Protein AF-A0A5P0ZZ51-F1 (afdb_monomer)

InterPro domains:
  IPR002656 Acyltransferase 3 domain [PF01757] (5-91)
  IPR052734 Nodulation factor acetyltransferase [PTHR37312] (2-91)

Foldseek 3Di:
DDDDVVLVVLLVVLVVLVVVLVVVVVVCPDPPNPDDDPVVVVVSVVSVVVSVVSNVVSVVVPDDPPDPPVCPVVVVVVVVCVVVVVVVVVVVVVVVVVVPDDPPPPVVVVVPPDDD

Solvent-accessible surface area (backbone atoms only — not comparable to full-atom values): 7156 Å² total; per-residue (Å²): 134,86,82,60,64,70,58,58,51,53,50,52,54,51,53,53,53,52,51,52,52,48,51,50,53,52,64,61,68,43,94,84,62,85,86,72,60,70,65,61,58,50,54,52,50,56,53,50,66,52,50,55,57,51,52,50,51,54,57,54,69,71,57,72,77,90,48,62,81,91,44,44,66,61,53,51,50,53,53,50,50,67,57,47,52,60,53,55,56,50,53,56,53,52,51,56,53,57,74,70,46,78,81,75,68,70,77,69,62,70,77,68,68,73,94,124

Structure (mmCIF, N/CA/C/O backbone):
data_AF-A0A5P0ZZ51-F1
#
_entry.id   AF-A0A5P0ZZ51-F1
#
loop_
_atom_site.group_PDB
_atom_site.id
_atom_site.type_symbol
_atom_site.label_atom_id
_atom_site.label_alt_id
_atom_site.label_comp_id
_atom_site.label_asym_id
_atom_site.label_entity_id
_atom_site.label_seq_id
_atom_site.pdbx_PDB_ins_code
_atom_site.Cartn_x
_atom_site.Cartn_y
_atom_site.Cartn_z
_atom_site.occupancy
_atom_site.B_iso_or_equiv
_atom_site.auth_seq_id
_atom_site.auth_comp_id
_atom_site.auth_asym_id
_atom_site.auth_atom_id
_atom_site.pdbx_PDB_model_num
ATOM 1 N N . MET A 1 1 ? -2.564 -5.894 25.890 1.00 51.03 1 MET A N 1
ATOM 2 C CA . MET A 1 1 ? -2.832 -6.211 24.467 1.00 51.03 1 MET A CA 1
ATOM 3 C C . MET A 1 1 ? -1.858 -7.292 24.023 1.00 51.03 1 MET A C 1
ATOM 5 O O . MET A 1 1 ? -0.659 -7.049 24.065 1.00 51.03 1 MET A O 1
ATOM 9 N N . LYS A 1 2 ? -2.338 -8.495 23.685 1.00 60.00 2 LYS A N 1
ATOM 10 C CA . LYS A 1 2 ? -1.480 -9.617 23.269 1.00 60.00 2 LYS A CA 1
ATOM 11 C C . LYS A 1 2 ? -1.210 -9.483 21.767 1.00 60.00 2 LYS A C 1
ATOM 13 O O . LYS A 1 2 ? -2.150 -9.532 20.980 1.00 60.00 2 LYS A O 1
ATOM 18 N N . ARG A 1 3 ? 0.046 -9.238 21.374 1.00 63.09 3 ARG A N 1
ATOM 19 C CA . ARG A 1 3 ? 0.431 -9.207 19.954 1.00 63.09 3 ARG A CA 1
ATOM 20 C C . ARG A 1 3 ? 0.241 -10.592 19.344 1.00 63.09 3 ARG A C 1
ATOM 22 O O . ARG A 1 3 ? 0.614 -11.593 19.949 1.00 63.09 3 ARG A O 1
ATOM 29 N N . ILE A 1 4 ? -0.323 -10.628 18.144 1.00 76.94 4 ILE A N 1
ATOM 30 C CA . ILE A 1 4 ? -0.546 -11.859 17.390 1.00 76.94 4 ILE A CA 1
ATOM 31 C C . ILE A 1 4 ? 0.651 -12.015 16.449 1.00 76.94 4 ILE A C 1
ATOM 33 O O . ILE A 1 4 ? 0.683 -11.435 15.367 1.00 76.94 4 ILE A O 1
ATOM 37 N N . THR A 1 5 ? 1.670 -12.752 16.884 1.00 78.25 5 THR A N 1
ATOM 38 C CA . THR A 1 5 ? 2.958 -12.887 16.176 1.00 78.25 5 THR A CA 1
ATOM 39 C C . THR A 1 5 ? 2.816 -13.432 14.755 1.00 78.25 5 THR A C 1
ATOM 41 O O . THR A 1 5 ? 3.508 -12.975 13.851 1.00 78.25 5 THR A O 1
ATOM 44 N N . TRP A 1 6 ? 1.871 -14.347 14.527 1.00 81.81 6 TRP A N 1
ATOM 45 C CA . TRP A 1 6 ? 1.604 -14.905 13.197 1.00 81.81 6 TRP A CA 1
ATOM 46 C C . TRP A 1 6 ? 1.100 -13.855 12.194 1.00 81.81 6 TRP A C 1
ATOM 48 O O . TRP A 1 6 ? 1.424 -13.894 11.010 1.00 81.81 6 TRP A O 1
ATOM 58 N N . VAL A 1 7 ? 0.356 -12.861 12.681 1.00 81.19 7 VAL A N 1
ATOM 59 C CA . VAL A 1 7 ? -0.209 -11.786 11.857 1.00 81.19 7 VAL A CA 1
ATOM 60 C C . VAL A 1 7 ? 0.871 -10.774 11.476 1.00 81.19 7 VAL A C 1
ATOM 62 O O . VAL A 1 7 ? 0.928 -10.343 10.325 1.00 81.19 7 VAL A O 1
ATOM 65 N N . ASP A 1 8 ? 1.762 -10.434 12.412 1.00 81.62 8 ASP A N 1
ATOM 66 C CA . ASP A 1 8 ? 2.933 -9.592 12.126 1.00 81.62 8 ASP A CA 1
ATOM 67 C C . ASP A 1 8 ? 3.871 -10.274 11.107 1.00 81.62 8 ASP A C 1
ATOM 69 O O . ASP A 1 8 ? 4.381 -9.616 10.198 1.00 81.62 8 ASP A O 1
ATOM 73 N N . PHE A 1 9 ? 4.026 -11.600 11.183 1.00 85.19 9 PHE A N 1
ATOM 74 C CA . PHE A 1 9 ? 4.799 -12.379 10.211 1.00 85.19 9 PHE A CA 1
ATOM 75 C C . PHE A 1 9 ? 4.154 -12.392 8.812 1.00 85.19 9 PHE A C 1
ATOM 77 O O . PHE A 1 9 ? 4.825 -12.104 7.817 1.00 85.19 9 PHE A O 1
ATOM 84 N N . GLY A 1 10 ? 2.839 -12.629 8.725 1.00 85.00 10 GLY A N 1
ATOM 85 C CA . GLY A 1 10 ? 2.095 -12.589 7.458 1.00 85.00 10 GLY A CA 1
ATOM 86 C C . GLY A 1 10 ? 2.144 -11.216 6.774 1.00 85.00 10 GLY A C 1
ATOM 87 O O . GLY A 1 10 ? 2.284 -11.123 5.551 1.00 85.00 10 GLY A O 1
ATOM 88 N N . LYS A 1 11 ? 2.122 -10.132 7.560 1.00 80.56 11 LYS A N 1
ATOM 89 C CA . LYS A 1 11 ? 2.338 -8.770 7.049 1.00 80.56 11 LYS A CA 1
ATOM 90 C C . LYS A 1 11 ? 3.721 -8.588 6.437 1.00 80.56 11 LYS A C 1
ATOM 92 O O . LYS A 1 11 ? 3.819 -8.029 5.346 1.00 80.56 11 LYS A O 1
ATOM 97 N N . GLY A 1 12 ? 4.767 -9.048 7.124 1.00 84.62 12 GLY A N 1
ATOM 98 C CA . GLY A 1 12 ? 6.147 -8.944 6.645 1.00 84.62 12 GLY A CA 1
ATOM 99 C C . GLY A 1 12 ? 6.340 -9.638 5.296 1.00 84.62 12 GLY A C 1
ATOM 100 O O . GLY A 1 12 ? 6.861 -9.029 4.362 1.00 84.62 12 GLY A O 1
ATOM 101 N N . ILE A 1 13 ? 5.826 -10.865 5.163 1.00 87.00 13 ILE A N 1
ATOM 102 C CA . ILE A 1 13 ? 5.871 -11.624 3.903 1.00 87.00 13 ILE A CA 1
ATOM 103 C C . ILE A 1 13 ? 5.128 -10.884 2.789 1.00 87.00 13 ILE A C 1
ATOM 105 O O . ILE A 1 13 ? 5.657 -10.739 1.689 1.00 87.00 13 ILE A O 1
ATOM 109 N N . THR A 1 14 ? 3.931 -10.366 3.078 1.00 86.12 14 THR A N 1
ATOM 110 C CA . THR A 1 14 ? 3.119 -9.648 2.085 1.00 86.12 14 THR A CA 1
ATOM 111 C C . THR A 1 14 ? 3.845 -8.406 1.557 1.00 86.12 14 THR A C 1
ATOM 113 O O . THR A 1 14 ? 3.874 -8.180 0.349 1.00 86.12 14 THR A O 1
ATOM 116 N N . ILE A 1 15 ? 4.478 -7.621 2.436 1.00 85.94 15 ILE A N 1
ATOM 117 C CA . ILE A 1 15 ? 5.227 -6.415 2.045 1.00 85.94 15 ILE A CA 1
ATOM 118 C C . ILE A 1 15 ? 6.441 -6.775 1.180 1.00 85.94 15 ILE A C 1
ATOM 120 O O . ILE A 1 15 ? 6.666 -6.130 0.156 1.00 85.94 15 ILE A O 1
ATOM 124 N N . LEU A 1 16 ? 7.197 -7.818 1.542 1.00 88.19 16 LEU A N 1
ATOM 125 C CA . LEU A 1 16 ? 8.328 -8.284 0.732 1.00 88.19 16 LEU A CA 1
ATOM 126 C C . LEU A 1 16 ? 7.884 -8.702 -0.675 1.00 88.19 16 LEU A C 1
ATOM 128 O O . LEU A 1 16 ? 8.520 -8.326 -1.658 1.00 88.19 16 LEU A O 1
ATOM 132 N N . PHE A 1 17 ? 6.762 -9.417 -0.780 1.00 85.19 17 PHE A N 1
ATOM 133 C CA . PHE A 1 17 ? 6.205 -9.847 -2.063 1.00 85.19 17 PHE A CA 1
ATOM 134 C C . PHE A 1 17 ? 5.782 -8.661 -2.948 1.00 85.19 17 PHE A C 1
ATOM 136 O O . PHE A 1 17 ? 6.061 -8.661 -4.148 1.00 85.19 17 PHE A O 1
ATOM 143 N N . VAL A 1 18 ? 5.184 -7.615 -2.362 1.00 84.50 18 VAL A N 1
ATOM 144 C CA . VAL A 1 18 ? 4.839 -6.368 -3.077 1.00 84.50 18 VAL A CA 1
ATOM 145 C C . VAL A 1 18 ? 6.085 -5.694 -3.646 1.00 84.50 18 VAL A C 1
ATOM 147 O O . VAL A 1 18 ? 6.107 -5.329 -4.824 1.00 84.50 18 VAL A O 1
ATOM 150 N N . VAL A 1 19 ? 7.123 -5.526 -2.822 1.00 86.19 19 VAL A N 1
ATOM 151 C CA . VAL A 1 19 ? 8.357 -4.844 -3.237 1.00 86.19 19 VAL A CA 1
ATOM 152 C C . VAL A 1 19 ? 9.038 -5.622 -4.358 1.00 86.19 19 VAL A C 1
ATOM 154 O O . VAL A 1 19 ? 9.387 -5.025 -5.374 1.00 86.19 19 VAL A O 1
ATOM 157 N N . LEU A 1 20 ? 9.152 -6.947 -4.235 1.00 84.94 20 LEU A N 1
ATOM 158 C CA . LEU A 1 20 ? 9.704 -7.796 -5.293 1.00 84.94 20 LEU A CA 1
ATOM 159 C C . LEU A 1 20 ? 8.903 -7.683 -6.596 1.00 84.94 20 LEU A C 1
ATOM 161 O O . LEU A 1 20 ? 9.494 -7.524 -7.663 1.00 84.94 20 LEU A O 1
ATOM 165 N N . GLY A 1 21 ? 7.569 -7.685 -6.521 1.00 82.25 21 GLY A N 1
ATOM 166 C CA . GLY A 1 21 ? 6.710 -7.493 -7.689 1.00 82.25 21 GLY A CA 1
ATOM 167 C C . GLY A 1 21 ? 6.933 -6.144 -8.385 1.00 82.25 21 GLY A C 1
ATOM 168 O O . GLY A 1 21 ? 6.965 -6.081 -9.617 1.00 82.25 21 GLY A O 1
ATOM 169 N N . HIS A 1 22 ? 7.121 -5.065 -7.620 1.00 83.25 22 HIS A N 1
ATOM 170 C CA . HIS A 1 22 ? 7.414 -3.737 -8.168 1.00 83.25 22 HIS A CA 1
ATOM 171 C C . HIS A 1 22 ? 8.830 -3.612 -8.726 1.00 83.25 22 HIS A C 1
ATOM 173 O O . HIS A 1 22 ? 8.990 -3.001 -9.780 1.00 83.25 22 HIS A O 1
ATOM 179 N N . VAL A 1 23 ? 9.834 -4.209 -8.082 1.00 82.69 23 VAL A N 1
ATOM 180 C CA . VAL A 1 23 ? 11.212 -4.233 -8.594 1.00 82.69 23 VAL A CA 1
ATOM 181 C C . VAL A 1 23 ? 11.259 -4.966 -9.931 1.00 82.69 23 VAL A C 1
ATOM 183 O O . VAL A 1 23 ? 11.782 -4.426 -10.902 1.00 82.69 23 VAL A O 1
ATOM 186 N N . LEU A 1 24 ? 10.627 -6.138 -10.016 1.00 77.31 24 LEU A N 1
ATOM 187 C CA . LEU A 1 24 ? 10.525 -6.903 -11.257 1.00 77.31 24 LEU A CA 1
ATOM 188 C C . LEU A 1 24 ? 9.794 -6.102 -12.339 1.00 77.31 24 LEU A C 1
ATOM 190 O O . LEU A 1 24 ? 10.337 -5.880 -13.416 1.00 77.31 24 LEU A O 1
ATOM 194 N N . THR A 1 25 ? 8.601 -5.581 -12.043 1.00 75.19 25 THR A N 1
ATOM 195 C CA . THR A 1 25 ? 7.834 -4.763 -13.001 1.00 75.19 25 THR A CA 1
ATOM 196 C C . THR A 1 25 ? 8.606 -3.516 -13.451 1.00 75.19 25 THR A C 1
ATOM 198 O O . THR A 1 25 ? 8.553 -3.150 -14.623 1.00 75.19 25 THR A O 1
ATOM 201 N N . GLY A 1 26 ? 9.345 -2.872 -12.544 1.00 74.25 26 GLY A N 1
ATOM 202 C CA . GLY A 1 26 ? 10.177 -1.705 -12.833 1.00 74.25 26 GLY A CA 1
ATOM 203 C C . GLY A 1 26 ? 11.355 -2.034 -13.747 1.00 74.25 26 GLY A C 1
ATOM 204 O O . GLY A 1 26 ? 11.565 -1.329 -14.731 1.00 74.25 26 GLY A O 1
ATOM 205 N N . MET A 1 27 ? 12.060 -3.137 -13.479 1.00 72.69 27 MET A N 1
ATOM 206 C CA . MET A 1 27 ? 13.140 -3.637 -14.337 1.00 72.69 27 MET A CA 1
ATOM 207 C C . MET A 1 27 ? 12.632 -4.014 -15.735 1.00 72.69 27 MET A C 1
ATOM 209 O O . MET A 1 27 ? 13.287 -3.719 -16.730 1.00 72.69 27 MET A O 1
ATOM 213 N N . PHE A 1 28 ? 11.448 -4.625 -15.829 1.00 67.62 28 PHE A N 1
ATOM 214 C CA . PHE A 1 28 ? 10.866 -5.043 -17.110 1.00 67.62 28 PHE A CA 1
ATOM 215 C C . PHE A 1 28 ? 10.230 -3.901 -17.915 1.00 67.62 28 PHE A C 1
ATOM 217 O O . PHE A 1 28 ? 10.047 -4.039 -19.123 1.00 67.62 28 PHE A O 1
ATOM 224 N N . ASN A 1 29 ? 9.898 -2.772 -17.284 1.00 67.44 29 ASN A N 1
ATOM 225 C CA . ASN A 1 29 ? 9.386 -1.585 -17.975 1.00 67.44 29 ASN A CA 1
ATOM 226 C C . ASN A 1 29 ? 10.501 -0.683 -18.541 1.00 67.44 29 ASN A C 1
ATOM 228 O O . ASN A 1 29 ? 10.196 0.316 -19.194 1.00 67.44 29 ASN A O 1
ATOM 232 N N . THR A 1 30 ? 11.782 -1.004 -18.319 1.00 71.69 30 THR A N 1
ATOM 233 C CA . THR A 1 30 ? 12.906 -0.257 -18.898 1.00 71.69 30 THR A CA 1
ATOM 234 C C . THR A 1 30 ? 13.081 -0.590 -20.392 1.00 71.69 30 THR A C 1
ATOM 236 O O . THR A 1 30 ? 13.218 -1.764 -20.749 1.00 71.69 30 THR A O 1
ATOM 239 N N . PRO A 1 31 ? 13.115 0.416 -21.290 1.00 52.94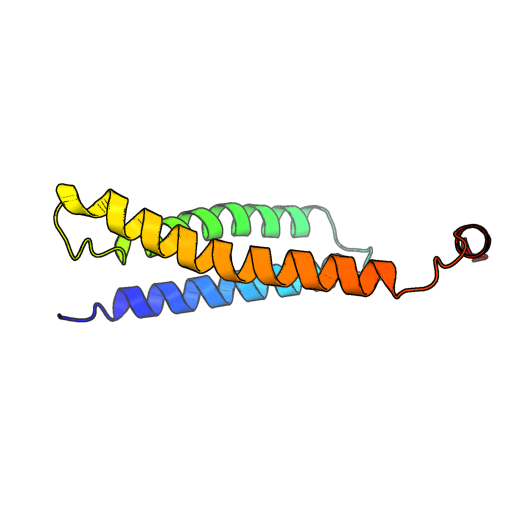 31 PRO A N 1
ATOM 240 C CA . PRO A 1 31 ? 13.359 0.195 -22.714 1.00 52.94 31 PRO A CA 1
ATOM 241 C C . PRO A 1 31 ? 14.782 -0.350 -22.922 1.00 52.94 31 PRO A C 1
ATOM 243 O O . PRO A 1 31 ? 15.760 0.333 -22.636 1.00 52.94 31 PRO A O 1
ATOM 246 N N . GLY A 1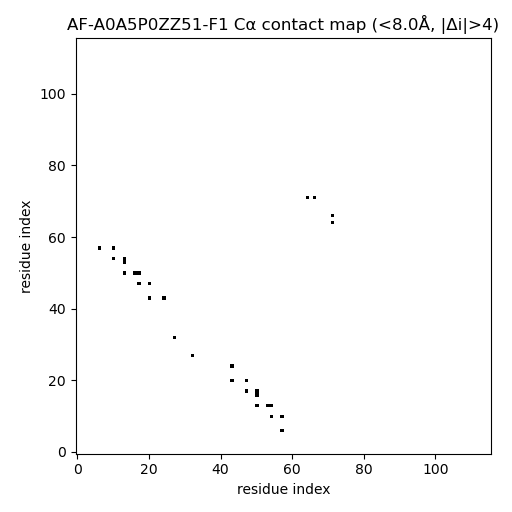 32 ? 14.892 -1.602 -23.374 1.00 58.34 32 GLY A N 1
ATOM 247 C CA . GLY A 1 32 ? 16.169 -2.305 -23.580 1.00 58.34 32 GLY A CA 1
ATOM 248 C C . GLY A 1 32 ? 16.094 -3.817 -23.332 1.00 58.34 32 GLY A C 1
ATOM 249 O O . GLY A 1 32 ? 16.832 -4.577 -23.948 1.00 58.34 32 GLY A O 1
ATOM 250 N N . TYR A 1 33 ? 15.140 -4.272 -22.513 1.00 55.94 33 TYR A N 1
ATOM 251 C CA . TYR A 1 33 ? 14.847 -5.691 -22.254 1.00 55.94 33 TYR A CA 1
ATOM 252 C C . TYR A 1 33 ? 13.531 -6.112 -22.942 1.00 55.94 33 TYR A C 1
ATOM 254 O O . TYR A 1 33 ? 12.568 -6.532 -22.312 1.00 55.94 33 TYR A O 1
ATOM 262 N N . SER A 1 34 ? 13.458 -5.963 -24.269 1.00 53.12 34 SER A N 1
ATOM 263 C CA . SER A 1 34 ? 12.223 -6.178 -25.053 1.00 53.12 34 SER A CA 1
ATOM 264 C C . SER A 1 34 ? 11.873 -7.655 -25.334 1.00 53.12 34 SER A C 1
ATOM 266 O O . SER A 1 34 ? 10.902 -7.920 -26.039 1.00 53.12 34 SER A O 1
ATOM 268 N N . ASN A 1 35 ? 12.641 -8.624 -24.829 1.00 57.44 35 ASN A N 1
ATOM 269 C CA . ASN A 1 35 ? 12.591 -10.016 -25.301 1.00 57.44 35 ASN A CA 1
ATOM 270 C C . ASN A 1 35 ? 12.073 -11.037 -24.276 1.00 57.44 35 ASN A C 1
ATOM 272 O O . ASN A 1 35 ? 12.587 -12.148 -24.215 1.00 57.44 35 ASN A O 1
ATOM 276 N N . TYR A 1 36 ? 11.033 -10.712 -23.496 1.00 56.25 36 TYR A N 1
ATOM 277 C CA . TYR A 1 36 ? 10.309 -11.745 -22.741 1.00 56.25 36 TYR A CA 1
ATOM 278 C C . TYR A 1 36 ? 8.782 -11.646 -22.876 1.00 56.25 36 TYR A C 1
ATOM 280 O O . TYR A 1 36 ? 8.169 -10.599 -22.674 1.00 56.25 36 TYR A O 1
ATOM 288 N N . ASN A 1 37 ? 8.216 -12.797 -23.256 1.00 65.38 37 ASN A N 1
ATOM 289 C CA . ASN A 1 37 ? 6.842 -13.085 -23.665 1.00 65.38 37 ASN A CA 1
ATOM 290 C C . ASN A 1 37 ? 5.751 -12.601 -22.703 1.00 65.38 37 ASN A C 1
ATOM 292 O O . ASN A 1 37 ? 5.923 -12.593 -21.488 1.00 65.38 37 ASN A O 1
ATOM 296 N N . GLY A 1 38 ? 4.551 -12.373 -23.253 1.00 63.25 38 GLY A N 1
ATOM 297 C CA . GLY A 1 38 ? 3.331 -12.033 -22.504 1.00 63.25 38 GLY A CA 1
ATOM 298 C C . GLY A 1 38 ? 3.010 -12.957 -21.317 1.00 63.25 38 GLY A C 1
ATOM 299 O O . GLY A 1 38 ? 2.353 -12.524 -20.380 1.00 63.25 38 GLY A O 1
ATOM 300 N N . ILE A 1 39 ? 3.547 -14.180 -21.295 1.00 64.25 39 ILE A 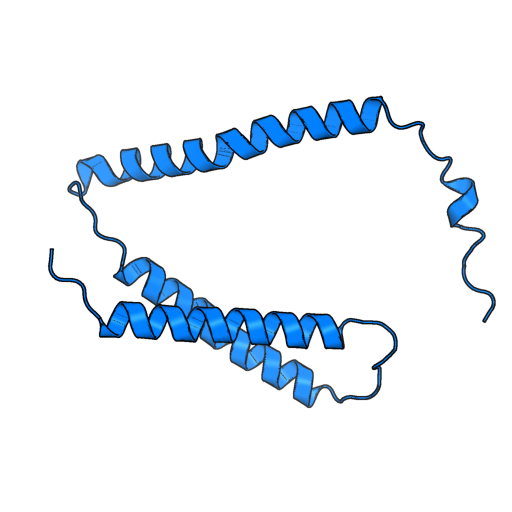N 1
ATOM 301 C CA . ILE A 1 39 ? 3.443 -15.131 -20.180 1.00 64.25 39 ILE A CA 1
ATOM 302 C C . ILE A 1 39 ? 4.027 -14.550 -18.881 1.00 64.25 39 ILE A C 1
ATOM 304 O O . ILE A 1 39 ? 3.395 -14.663 -17.836 1.00 64.25 39 ILE A O 1
ATOM 308 N N . THR A 1 40 ? 5.185 -13.881 -18.912 1.00 67.62 40 THR A N 1
ATOM 309 C CA . THR A 1 40 ? 5.802 -13.325 -17.690 1.00 67.62 40 THR A CA 1
ATOM 310 C C . THR A 1 40 ? 5.013 -12.132 -17.150 1.00 67.62 40 THR A C 1
ATOM 312 O O . THR A 1 40 ? 4.815 -12.021 -15.939 1.00 67.62 40 THR A O 1
ATOM 315 N N . LYS A 1 41 ? 4.481 -11.287 -18.043 1.00 72.12 41 LYS A N 1
ATOM 316 C CA . LYS A 1 41 ? 3.561 -10.194 -17.690 1.00 72.12 41 LYS A CA 1
ATOM 317 C C . LYS A 1 41 ? 2.262 -10.714 -17.079 1.00 72.12 41 LYS A C 1
ATOM 319 O O . LYS A 1 41 ? 1.824 -10.189 -16.059 1.00 72.12 41 LYS A O 1
ATOM 324 N N . THR A 1 42 ? 1.665 -11.748 -17.664 1.00 69.25 42 THR A N 1
ATOM 325 C CA . THR A 1 42 ? 0.424 -12.337 -17.149 1.00 69.25 42 THR A CA 1
ATOM 326 C C . THR A 1 42 ? 0.645 -12.999 -15.788 1.00 69.25 42 THR A C 1
ATOM 328 O O . THR A 1 42 ? -0.154 -12.786 -14.879 1.00 69.25 42 THR A O 1
ATOM 331 N N . SER A 1 43 ? 1.761 -13.707 -15.592 1.00 73.06 43 SER A N 1
ATOM 332 C CA . SER A 1 43 ? 2.121 -14.286 -14.291 1.00 73.06 43 SER A CA 1
ATOM 333 C C . SER A 1 43 ?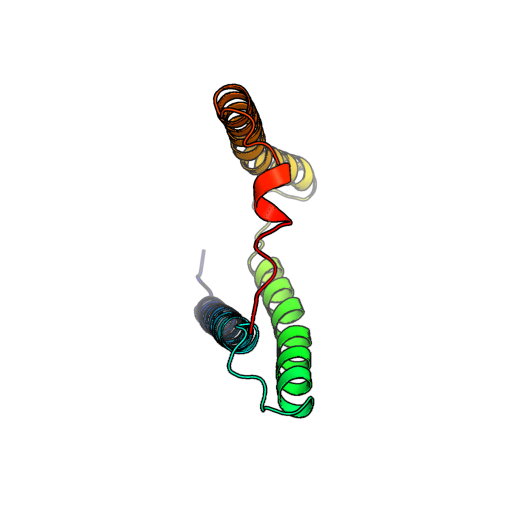 2.282 -13.219 -13.206 1.00 73.06 43 SER A C 1
ATOM 335 O O . SER A 1 43 ? 1.742 -13.379 -12.111 1.00 73.06 43 SER A O 1
ATOM 337 N N . ILE A 1 44 ? 2.959 -12.102 -13.510 1.00 76.62 44 ILE A N 1
ATOM 338 C CA . ILE A 1 44 ? 3.071 -10.977 -12.570 1.00 76.62 44 ILE A CA 1
ATOM 339 C C . ILE A 1 44 ? 1.684 -10.409 -12.247 1.00 76.62 44 ILE A C 1
ATOM 341 O O . ILE A 1 44 ? 1.367 -10.202 -11.079 1.00 76.62 44 ILE A O 1
ATOM 345 N N . ALA A 1 45 ? 0.830 -10.215 -13.254 1.00 76.56 45 ALA A N 1
ATOM 346 C CA . ALA A 1 45 ? -0.491 -9.625 -13.071 1.00 76.56 45 ALA A CA 1
ATOM 347 C C . ALA A 1 45 ? -1.376 -10.478 -12.151 1.00 76.56 45 ALA A C 1
ATOM 349 O O . ALA A 1 45 ? -1.986 -9.941 -11.230 1.00 76.56 45 ALA A O 1
ATOM 350 N N . ILE A 1 46 ? -1.374 -11.802 -12.336 1.00 78.94 46 ILE A N 1
ATOM 351 C CA . ILE A 1 46 ? -2.128 -12.741 -11.492 1.00 78.94 46 ILE A CA 1
ATOM 352 C C . ILE A 1 46 ? -1.646 -12.665 -10.042 1.00 78.94 46 ILE A C 1
ATOM 354 O O . ILE A 1 46 ? -2.454 -12.539 -9.124 1.00 78.94 46 ILE A O 1
ATOM 358 N N . ILE A 1 47 ? -0.329 -12.684 -9.828 1.00 80.94 47 ILE A N 1
ATOM 359 C CA . ILE A 1 47 ? 0.266 -12.565 -8.493 1.00 80.94 47 ILE A CA 1
ATOM 360 C C . ILE A 1 47 ? -0.170 -11.246 -7.830 1.00 80.94 47 ILE A C 1
ATOM 362 O O . ILE A 1 47 ? -0.601 -11.239 -6.676 1.00 80.94 47 ILE A O 1
ATOM 366 N N . PHE A 1 48 ? -0.152 -10.139 -8.574 1.00 78.06 48 PHE A N 1
ATOM 367 C CA . PHE A 1 48 ? -0.620 -8.838 -8.092 1.00 78.06 48 PHE A CA 1
ATOM 368 C C . PHE A 1 48 ? -2.115 -8.827 -7.740 1.00 78.06 48 PHE A C 1
ATOM 370 O O . PHE A 1 48 ? -2.493 -8.223 -6.732 1.00 78.06 48 PHE A O 1
ATOM 377 N N . THR A 1 49 ? -2.958 -9.529 -8.502 1.00 81.19 49 THR A N 1
ATOM 378 C CA . THR A 1 49 ? -4.393 -9.664 -8.207 1.00 81.19 49 THR A CA 1
ATOM 379 C C . THR A 1 49 ? -4.658 -10.359 -6.872 1.00 81.19 49 THR A C 1
ATOM 381 O O . THR A 1 49 ? -5.660 -10.045 -6.241 1.00 81.19 49 THR A O 1
ATOM 384 N N . PHE A 1 50 ? -3.773 -11.242 -6.399 1.00 82.44 50 PHE A N 1
ATOM 385 C CA . PHE A 1 50 ? -3.906 -11.883 -5.082 1.00 82.44 50 PHE A CA 1
ATOM 386 C C . PHE A 1 50 ? -3.264 -11.077 -3.949 1.00 82.44 50 PHE A C 1
ATOM 388 O O . PHE A 1 50 ? -3.842 -10.964 -2.866 1.00 82.44 50 PHE A O 1
ATOM 395 N N . ILE A 1 51 ? -2.092 -10.481 -4.180 1.00 84.00 51 ILE A N 1
ATOM 396 C CA . ILE A 1 51 ? -1.375 -9.723 -3.143 1.00 84.00 51 ILE A CA 1
ATOM 397 C C . ILE A 1 51 ? -2.201 -8.526 -2.647 1.00 84.00 51 ILE A C 1
ATOM 399 O O . ILE A 1 51 ? -2.253 -8.276 -1.443 1.00 84.00 51 ILE A O 1
ATOM 403 N N . MET A 1 52 ? -2.862 -7.796 -3.553 1.00 82.19 52 MET A N 1
ATOM 404 C CA . MET A 1 52 ? -3.647 -6.600 -3.214 1.00 82.19 52 MET A CA 1
ATOM 405 C C . MET A 1 52 ? -4.815 -6.884 -2.243 1.00 82.19 52 MET A C 1
ATOM 407 O O . MET A 1 52 ? -4.883 -6.230 -1.198 1.00 82.19 52 MET A O 1
ATOM 411 N N . PRO A 1 53 ? -5.706 -7.863 -2.497 1.00 85.12 53 PRO A N 1
ATOM 412 C CA . PRO A 1 53 ? -6.768 -8.215 -1.557 1.00 85.12 53 PRO A CA 1
ATOM 413 C C . PRO A 1 53 ? -6.244 -8.845 -0.260 1.00 85.12 53 PRO A C 1
ATOM 415 O O . PRO A 1 53 ? -6.803 -8.570 0.801 1.00 85.12 53 PRO A O 1
ATOM 418 N N . VAL A 1 54 ? -5.154 -9.621 -0.294 1.00 85.25 54 VAL A N 1
ATOM 419 C CA . VAL A 1 54 ? -4.535 -10.175 0.928 1.00 85.25 54 VAL A CA 1
ATOM 420 C C . VAL A 1 54 ? -3.999 -9.056 1.822 1.00 85.25 54 VAL A C 1
ATOM 422 O O . VAL A 1 54 ? -4.300 -9.015 3.017 1.00 85.25 54 VAL A O 1
ATOM 425 N N . PHE A 1 55 ? -3.271 -8.098 1.245 1.00 82.88 55 PHE A N 1
ATOM 426 C CA . PHE A 1 55 ? -2.782 -6.927 1.968 1.00 82.88 55 PHE A CA 1
ATOM 427 C C . PHE A 1 55 ? -3.934 -6.116 2.572 1.00 82.88 55 PHE A C 1
ATOM 429 O O . PHE A 1 55 ? -3.871 -5.708 3.736 1.00 82.88 55 PHE A O 1
ATOM 436 N N . PHE A 1 56 ? -5.014 -5.934 1.809 1.00 82.56 56 PHE A N 1
ATOM 437 C CA . PHE A 1 56 ? -6.206 -5.235 2.275 1.00 82.56 56 PHE A CA 1
ATOM 438 C C . PHE A 1 56 ? -6.877 -5.963 3.451 1.00 82.56 56 PHE A C 1
ATOM 440 O O . PHE A 1 56 ? -7.139 -5.336 4.481 1.00 82.56 56 PHE A O 1
ATOM 447 N N . ALA A 1 57 ? -7.064 -7.282 3.362 1.00 85.69 57 ALA A N 1
ATOM 448 C CA . ALA A 1 57 ? -7.634 -8.097 4.436 1.00 85.69 57 ALA A CA 1
ATOM 449 C C . ALA A 1 57 ? -6.783 -8.050 5.717 1.00 85.69 57 ALA A C 1
ATOM 451 O O . ALA A 1 57 ? -7.317 -7.836 6.807 1.00 85.69 57 ALA A O 1
ATOM 452 N N . LEU A 1 58 ? -5.454 -8.154 5.596 1.00 82.38 58 LEU A N 1
ATOM 453 C CA . LEU A 1 58 ? -4.527 -7.993 6.722 1.00 82.38 58 LEU A CA 1
ATOM 454 C C . LEU A 1 58 ? -4.609 -6.585 7.325 1.00 82.38 58 LEU A C 1
ATOM 456 O O . LEU A 1 58 ? -4.597 -6.437 8.548 1.00 82.38 58 LEU A O 1
ATOM 460 N N . SER A 1 59 ? -4.723 -5.540 6.501 1.00 76.75 59 SER A N 1
ATOM 461 C CA . SER A 1 59 ? -4.874 -4.164 6.991 1.00 76.75 59 SER A CA 1
ATOM 462 C C . SER A 1 59 ? -6.164 -3.969 7.800 1.00 76.75 59 SER A C 1
ATOM 464 O O . SER A 1 59 ? -6.132 -3.307 8.841 1.00 76.75 59 SER A O 1
ATOM 466 N N . GLY A 1 60 ? -7.259 -4.610 7.376 1.00 77.94 60 GLY A N 1
ATOM 467 C CA . GLY A 1 60 ? -8.534 -4.635 8.089 1.00 77.94 60 GLY A CA 1
ATOM 468 C C . GLY A 1 60 ? -8.478 -5.461 9.373 1.00 77.94 60 GLY A C 1
ATOM 469 O O . GLY A 1 60 ? -8.971 -5.017 10.403 1.00 77.94 60 GLY A O 1
ATOM 470 N N . TYR A 1 61 ? -7.807 -6.613 9.362 1.00 77.38 61 TYR A N 1
ATOM 471 C CA . TYR A 1 61 ? -7.689 -7.478 10.540 1.00 77.38 61 TYR A CA 1
ATOM 472 C C . TYR A 1 61 ? -6.923 -6.818 11.700 1.00 77.38 61 TYR A C 1
ATOM 474 O O . TYR A 1 61 ? -7.272 -6.997 12.864 1.00 77.38 61 TYR A O 1
ATOM 482 N N . LEU A 1 62 ? -5.894 -6.009 11.414 1.00 69.62 62 LEU A N 1
ATOM 483 C CA . LEU A 1 62 ? -5.213 -5.236 12.466 1.00 69.62 62 LEU A CA 1
ATOM 484 C C . LEU A 1 62 ? -5.939 -3.950 12.860 1.00 69.62 62 LEU A C 1
ATOM 486 O O . LEU A 1 62 ? -5.481 -3.253 13.773 1.00 69.62 62 LEU A O 1
ATOM 490 N N . TYR A 1 63 ? -7.048 -3.616 12.206 1.00 70.94 63 TYR A N 1
ATOM 491 C CA . TYR A 1 63 ? -7.849 -2.479 12.609 1.00 70.94 63 TYR A CA 1
ATOM 492 C C . TYR A 1 63 ? -8.560 -2.801 13.929 1.00 70.94 63 TYR A C 1
ATOM 494 O O . TYR A 1 63 ? -9.597 -3.454 13.959 1.00 70.94 63 TYR A O 1
ATOM 502 N N . HIS A 1 64 ? -8.002 -2.320 15.040 1.00 66.38 64 HIS A N 1
ATOM 503 C CA . HIS A 1 64 ? -8.678 -2.330 16.332 1.00 66.38 64 HIS A CA 1
ATOM 504 C C . HIS A 1 64 ? -9.474 -1.027 16.501 1.00 66.38 64 HIS A C 1
ATOM 506 O O . HIS A 1 64 ? -8.862 0.037 16.666 1.00 66.38 64 HIS A O 1
ATOM 512 N N . PRO A 1 65 ? -10.820 -1.061 16.492 1.00 64.75 65 PRO A N 1
ATOM 513 C CA . PRO A 1 65 ? -11.621 0.087 16.888 1.00 64.75 65 PRO A CA 1
ATOM 514 C C . PRO A 1 65 ? -11.449 0.316 18.398 1.00 64.75 65 PRO A C 1
ATOM 516 O O . PRO A 1 65 ? -12.146 -0.265 19.218 1.00 64.75 65 PRO A O 1
ATOM 519 N N . ASN A 1 66 ? -10.497 1.172 18.771 1.00 58.78 66 ASN A N 1
ATOM 520 C CA . ASN A 1 66 ? -10.229 1.575 20.162 1.00 58.78 66 ASN A CA 1
ATOM 521 C C . ASN A 1 66 ? -11.424 2.314 20.808 1.00 58.78 66 ASN A C 1
ATOM 523 O O . ASN A 1 66 ? -11.553 2.412 22.021 1.00 58.78 66 ASN A O 1
ATOM 527 N N . ASN A 1 67 ? -12.348 2.833 20.002 1.00 56.69 67 ASN A N 1
ATOM 528 C CA . ASN A 1 67 ? -13.467 3.623 20.484 1.00 56.69 67 ASN A CA 1
ATOM 529 C C . ASN A 1 67 ? -14.707 3.098 19.764 1.00 56.69 67 ASN A C 1
ATOM 531 O O . ASN A 1 67 ? -14.705 3.058 18.534 1.00 56.69 67 ASN A O 1
ATOM 535 N N . GLY A 1 68 ? -15.726 2.670 20.517 1.00 63.00 68 GLY A N 1
ATOM 536 C CA . GLY A 1 68 ? -16.948 2.067 19.975 1.00 63.00 68 GLY A CA 1
ATOM 537 C C . GLY A 1 68 ? -17.558 2.847 18.802 1.00 63.00 68 GLY A C 1
ATOM 538 O O . GLY A 1 68 ? -17.269 4.028 18.610 1.00 63.00 68 GLY A O 1
ATOM 539 N N . ILE A 1 69 ? -18.427 2.183 18.035 1.00 64.81 69 ILE A N 1
ATOM 540 C CA . ILE A 1 69 ? -19.024 2.624 16.754 1.00 64.81 69 ILE A CA 1
ATOM 541 C C . ILE A 1 69 ? -19.380 4.125 16.667 1.00 64.81 69 ILE A C 1
ATOM 543 O O . ILE A 1 69 ? -19.155 4.736 15.625 1.00 64.81 69 ILE A O 1
ATOM 547 N N . LYS A 1 70 ? -19.819 4.763 17.764 1.00 66.44 70 LYS A N 1
ATOM 548 C CA . LYS A 1 70 ? -20.084 6.216 17.840 1.00 66.44 70 LYS A CA 1
ATOM 549 C C . LYS A 1 70 ? -18.884 7.128 17.519 1.00 66.44 70 LYS A C 1
ATOM 551 O O . LYS A 1 70 ? -19.089 8.228 17.020 1.00 66.44 70 LYS A O 1
ATOM 556 N N . ASN A 1 71 ? -17.646 6.705 17.783 1.00 66.12 71 ASN A N 1
ATOM 557 C CA . ASN A 1 71 ? -16.432 7.519 17.596 1.00 66.12 71 ASN A CA 1
ATOM 558 C C . ASN A 1 71 ? -15.604 7.124 16.360 1.00 66.12 71 ASN A C 1
ATOM 560 O O . ASN A 1 71 ? -14.571 7.742 16.085 1.00 66.12 71 ASN A O 1
ATOM 564 N N . TYR A 1 72 ? -16.061 6.134 15.589 1.00 70.19 72 TYR A N 1
ATOM 565 C CA . TYR A 1 72 ? -15.378 5.634 14.395 1.00 70.19 72 TYR A CA 1
ATOM 566 C C . TYR A 1 72 ? -15.192 6.728 13.329 1.00 70.19 72 TYR A C 1
ATOM 568 O O . TYR A 1 72 ? -14.078 6.951 12.847 1.00 70.19 72 TYR A O 1
ATOM 576 N N . GLY A 1 73 ? -16.250 7.501 13.051 1.00 74.69 73 GLY A N 1
ATOM 577 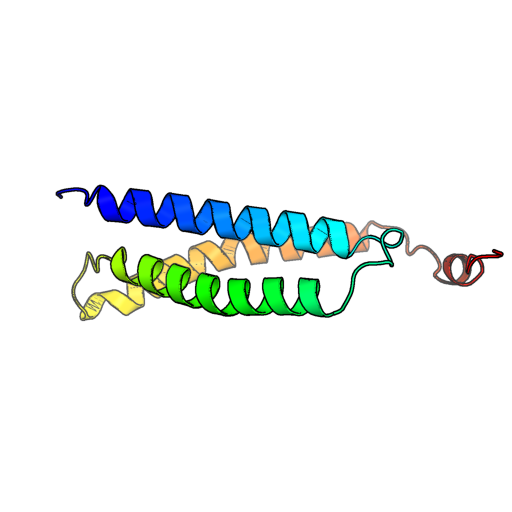C CA . GLY A 1 73 ? -16.207 8.608 12.088 1.00 74.69 73 GLY A CA 1
ATOM 578 C C . GLY A 1 73 ? -15.215 9.710 12.476 1.00 74.69 73 GLY A C 1
ATOM 579 O O . GLY A 1 73 ? -14.477 10.212 11.630 1.00 74.69 73 GLY A O 1
ATOM 580 N N . ARG A 1 74 ? -15.106 10.033 13.774 1.00 76.38 74 ARG A N 1
ATOM 581 C CA . ARG A 1 74 ? -14.171 11.062 14.263 1.00 76.38 74 ARG A CA 1
ATOM 582 C C . ARG A 1 74 ? -12.710 10.619 14.143 1.00 76.38 74 ARG A C 1
ATOM 584 O O . ARG A 1 74 ? -11.844 11.450 13.878 1.00 76.38 74 ARG A O 1
ATOM 591 N N . ASN A 1 75 ? -12.432 9.322 14.281 1.00 75.69 75 ASN A N 1
ATOM 592 C CA . ASN A 1 75 ? -11.092 8.764 14.077 1.00 75.69 75 ASN A CA 1
ATOM 593 C C . ASN A 1 75 ? -10.691 8.728 12.595 1.00 75.69 75 ASN A C 1
ATOM 595 O O . ASN A 1 75 ? -9.540 9.034 12.278 1.00 75.69 75 ASN A O 1
ATOM 599 N N . ILE A 1 76 ? -11.623 8.406 11.690 1.00 80.69 76 ILE A N 1
ATOM 600 C CA . ILE A 1 76 ? -11.379 8.480 10.241 1.00 80.69 76 ILE A CA 1
ATOM 601 C C . ILE A 1 76 ? -11.099 9.920 9.824 1.00 80.69 76 ILE A C 1
ATOM 603 O O . ILE A 1 76 ? -10.106 10.161 9.143 1.00 80.69 76 ILE A O 1
ATOM 607 N N . LEU A 1 77 ? -11.911 10.877 10.284 1.00 82.06 77 LEU A N 1
ATOM 608 C CA . LEU A 1 77 ? -11.732 12.290 9.953 1.00 82.06 77 LEU A CA 1
ATOM 609 C C . LEU A 1 77 ? -10.365 12.811 10.419 1.00 82.06 77 LEU A C 1
ATOM 611 O O . LEU A 1 77 ? -9.662 13.465 9.656 1.00 82.06 77 LEU A O 1
ATOM 615 N N . LYS A 1 78 ? -9.939 12.456 11.638 1.00 81.25 78 LYS A N 1
ATOM 616 C CA . LYS A 1 78 ? -8.602 12.808 12.146 1.00 81.25 78 LYS A CA 1
ATOM 617 C C . LYS A 1 78 ? -7.478 12.234 11.283 1.00 81.25 78 LYS A C 1
ATOM 619 O O . LYS A 1 78 ? -6.526 12.948 10.983 1.00 81.25 78 LYS A O 1
ATOM 624 N N . LYS A 1 79 ? -7.586 10.968 10.863 1.00 81.69 79 LYS A N 1
ATOM 625 C CA . LYS A 1 79 ? -6.617 10.361 9.937 1.00 81.69 79 LYS A CA 1
ATOM 626 C C . LYS A 1 79 ? -6.623 11.068 8.583 1.00 81.69 79 LYS A C 1
ATOM 628 O O . LYS A 1 79 ? -5.553 11.402 8.092 1.00 81.69 79 LYS A O 1
ATOM 633 N N . ALA A 1 80 ? -7.797 11.340 8.018 1.00 85.75 80 ALA A N 1
ATOM 634 C CA . ALA A 1 80 ? -7.935 12.036 6.744 1.00 85.75 80 ALA A CA 1
ATOM 635 C C . ALA A 1 80 ? -7.288 13.427 6.791 1.00 85.75 80 ALA A C 1
ATOM 637 O O . ALA A 1 80 ? -6.482 13.738 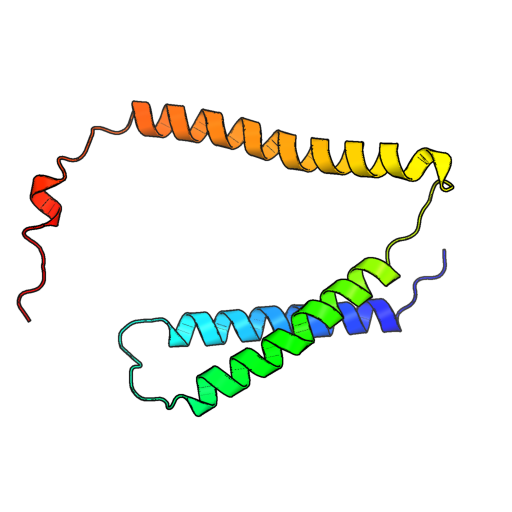5.923 1.00 85.75 80 ALA A O 1
ATOM 638 N N . ILE A 1 81 ? -7.550 14.219 7.837 1.00 86.00 81 ILE A N 1
ATOM 639 C CA . ILE A 1 81 ? -6.921 15.535 8.032 1.00 86.00 81 ILE A CA 1
ATOM 640 C C . ILE A 1 81 ? -5.399 15.398 8.134 1.00 86.00 81 ILE A C 1
ATOM 642 O O . ILE A 1 81 ? -4.680 16.148 7.484 1.00 86.00 81 ILE A O 1
ATOM 646 N N . ASN A 1 82 ? -4.896 14.409 8.878 1.00 86.69 82 ASN A N 1
ATOM 647 C CA . ASN A 1 82 ? -3.456 14.188 9.028 1.00 86.69 82 ASN A CA 1
ATOM 648 C C . ASN A 1 82 ? -2.754 13.790 7.714 1.00 86.69 82 ASN A C 1
ATOM 650 O O . ASN A 1 82 ? -1.558 14.018 7.570 1.00 86.69 82 ASN A O 1
ATOM 654 N N . LEU A 1 83 ? -3.482 13.198 6.762 1.00 83.19 83 LEU A N 1
ATOM 655 C CA . LEU A 1 83 ? -2.991 12.882 5.415 1.00 83.19 83 LEU A CA 1
ATOM 656 C C . LEU A 1 83 ? -3.185 14.041 4.420 1.00 83.19 83 LEU A C 1
ATOM 658 O O . LEU A 1 83 ? -2.328 14.270 3.572 1.00 83.19 83 LEU A O 1
ATOM 662 N N . LEU A 1 84 ? -4.281 14.795 4.527 1.00 85.44 84 LEU A N 1
ATOM 663 C CA . LEU A 1 84 ? -4.574 15.958 3.681 1.00 85.44 84 LEU A CA 1
ATOM 664 C C . LEU A 1 84 ? -3.668 17.151 4.000 1.00 85.44 84 LEU A C 1
ATOM 666 O O . LEU A 1 84 ? -3.257 17.870 3.092 1.00 85.44 84 LEU A O 1
ATOM 670 N N . PHE A 1 85 ? -3.329 17.348 5.273 1.00 86.62 85 PHE A N 1
ATOM 671 C CA . PHE A 1 85 ? -2.482 18.447 5.731 1.00 86.62 85 PHE A CA 1
ATOM 672 C C . PHE A 1 85 ? -1.106 18.496 5.037 1.00 86.62 85 PHE A C 1
ATOM 674 O O . PHE A 1 85 ? -0.790 19.532 4.449 1.00 86.62 85 PHE A O 1
ATOM 681 N N . PRO A 1 86 ? -0.307 17.408 4.989 1.00 86.06 86 PRO A N 1
ATOM 682 C CA . PRO A 1 86 ? 0.951 17.424 4.247 1.00 86.06 86 PRO A CA 1
ATOM 683 C C . PRO A 1 86 ? 0.735 17.633 2.741 1.00 86.06 86 PRO A C 1
ATOM 685 O O . PRO A 1 86 ? 1.520 18.343 2.116 1.00 86.06 86 PRO A O 1
ATOM 688 N N . TYR A 1 87 ? -0.337 17.090 2.150 1.00 83.06 87 TYR A N 1
ATOM 689 C CA . TYR A 1 87 ? -0.621 17.267 0.720 1.00 83.06 87 TYR A CA 1
ATOM 690 C C . TYR A 1 87 ? -0.859 18.738 0.341 1.00 83.06 87 TYR A C 1
ATOM 692 O O . TYR A 1 87 ? -0.325 19.215 -0.663 1.00 83.06 87 TYR A O 1
ATOM 700 N N . MET A 1 88 ? -1.610 19.475 1.164 1.00 82.88 88 MET A N 1
ATOM 701 C CA . MET A 1 88 ? -1.873 20.902 0.941 1.00 82.88 88 MET A CA 1
ATOM 702 C C . MET A 1 88 ? -0.585 21.733 0.986 1.00 82.88 88 MET A C 1
ATOM 704 O O . MET A 1 88 ? -0.336 22.521 0.074 1.00 82.88 88 MET A O 1
ATOM 708 N N . ILE A 1 89 ? 0.280 21.482 1.975 1.00 85.62 89 ILE A N 1
ATOM 709 C CA . ILE A 1 89 ? 1.572 22.173 2.116 1.00 85.62 89 ILE A CA 1
ATOM 710 C C . ILE A 1 89 ? 2.470 21.909 0.903 1.00 85.62 89 ILE A C 1
ATOM 712 O O . ILE A 1 89 ? 3.091 22.827 0.362 1.00 85.62 89 ILE A O 1
ATOM 716 N N . PHE A 1 90 ? 2.541 20.660 0.441 1.00 79.38 90 PHE A N 1
ATOM 717 C CA . PHE A 1 90 ? 3.330 20.329 -0.744 1.00 79.38 90 PHE A CA 1
ATOM 718 C C . PHE A 1 90 ? 2.802 21.044 -1.994 1.00 79.38 90 PHE A C 1
ATOM 720 O O . PHE A 1 90 ? 3.597 21.612 -2.742 1.00 79.38 90 PHE A O 1
ATOM 727 N N . SER A 1 91 ? 1.483 21.075 -2.205 1.00 75.88 91 SER A N 1
ATOM 728 C CA . SER A 1 91 ? 0.855 21.720 -3.369 1.00 75.88 91 SER A CA 1
ATOM 729 C C . SER A 1 91 ? 1.243 23.201 -3.525 1.00 75.88 91 SER A C 1
ATOM 731 O O . SER A 1 91 ? 1.548 23.651 -4.633 1.00 75.88 91 SER A O 1
ATOM 733 N N . GLU A 1 92 ? 1.293 23.962 -2.432 1.00 75.44 92 GLU A N 1
ATOM 734 C CA . GLU A 1 92 ? 1.705 25.374 -2.462 1.00 75.44 92 GLU A CA 1
ATOM 735 C C . GLU A 1 92 ? 3.188 25.540 -2.820 1.00 75.44 92 GLU A C 1
ATOM 737 O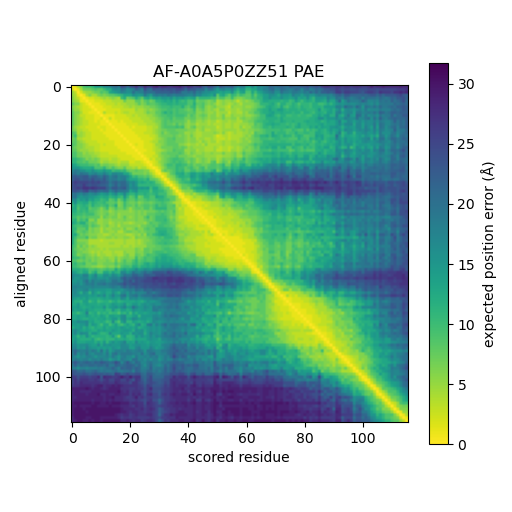 O . GLU A 1 92 ? 3.545 26.361 -3.671 1.00 75.44 92 GLU A O 1
ATOM 742 N N . ASN A 1 93 ? 4.051 24.696 -2.249 1.00 73.06 93 ASN A N 1
ATOM 743 C CA . ASN A 1 93 ? 5.481 24.692 -2.553 1.00 73.06 93 ASN A CA 1
ATOM 744 C C . ASN A 1 93 ? 5.756 24.348 -4.026 1.00 73.06 93 ASN A C 1
ATOM 746 O O . ASN A 1 93 ? 6.603 24.983 -4.658 1.00 73.06 93 ASN A O 1
ATOM 750 N N . TYR A 1 94 ? 5.016 23.396 -4.605 1.00 74.69 94 TYR A N 1
ATOM 751 C CA . TYR A 1 94 ? 5.136 23.066 -6.028 1.00 74.69 94 TYR A CA 1
ATOM 752 C C . TYR A 1 94 ? 4.740 24.242 -6.929 1.00 74.69 94 TYR A C 1
ATOM 754 O O . TYR A 1 94 ? 5.445 24.516 -7.900 1.00 74.69 94 TYR A O 1
ATOM 762 N N . LYS A 1 95 ? 3.670 24.983 -6.605 1.00 68.50 95 LYS A N 1
ATOM 763 C CA . LYS A 1 95 ? 3.275 26.178 -7.373 1.00 68.50 95 LYS A CA 1
ATOM 764 C C . LYS A 1 95 ? 4.332 27.280 -7.314 1.00 68.50 95 LYS A C 1
ATOM 766 O O . LYS A 1 95 ? 4.683 27.827 -8.357 1.00 68.50 95 LYS A O 1
ATOM 771 N N . ASN A 1 96 ? 4.890 27.554 -6.136 1.00 69.56 96 ASN A N 1
ATOM 772 C CA . ASN A 1 96 ? 5.956 28.549 -5.983 1.00 69.56 96 ASN A CA 1
ATOM 773 C C . ASN A 1 96 ? 7.238 28.144 -6.732 1.00 69.56 96 ASN A C 1
ATOM 775 O O . ASN A 1 96 ? 7.877 28.980 -7.375 1.00 69.56 96 ASN A O 1
ATOM 779 N N . LYS A 1 97 ? 7.583 26.849 -6.726 1.00 69.69 97 LYS A N 1
ATOM 780 C CA . LYS A 1 97 ? 8.708 26.298 -7.502 1.00 69.69 97 LYS A CA 1
ATOM 781 C C . LYS A 1 97 ? 8.470 26.4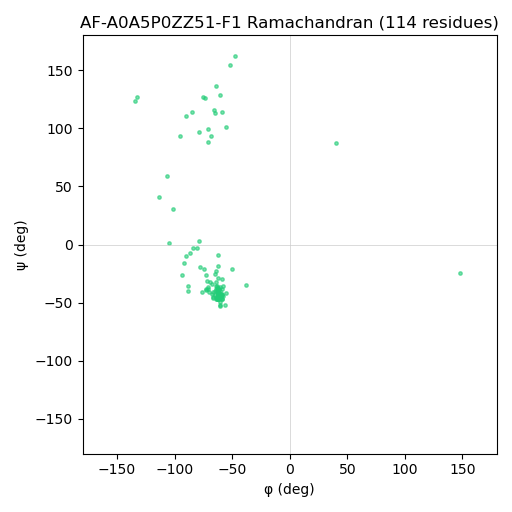27 -9.015 1.00 69.69 97 LYS A C 1
ATOM 783 O O . LYS A 1 97 ? 9.386 26.766 -9.753 1.00 69.69 97 LYS A O 1
ATOM 788 N N . LEU A 1 98 ? 7.240 26.200 -9.480 1.00 61.28 98 LEU A N 1
ATOM 789 C CA . LEU A 1 98 ? 6.866 26.339 -10.894 1.00 61.28 98 LEU A CA 1
ATOM 790 C C . LEU A 1 98 ? 6.813 27.803 -11.355 1.00 61.28 98 LEU A C 1
ATOM 792 O O . LEU A 1 98 ? 7.126 28.076 -12.509 1.00 61.28 98 LEU A O 1
ATOM 796 N N . ALA A 1 99 ? 6.457 28.735 -10.468 1.00 64.38 99 ALA A N 1
ATOM 797 C CA . ALA A 1 99 ? 6.460 30.171 -10.755 1.00 64.38 99 ALA A CA 1
ATOM 798 C C . ALA A 1 99 ? 7.879 30.765 -10.828 1.00 64.38 99 ALA A C 1
ATOM 800 O O . ALA A 1 99 ? 8.095 31.756 -11.520 1.00 64.38 99 ALA A O 1
ATOM 801 N N . THR A 1 100 ? 8.846 30.151 -10.137 1.00 65.25 100 THR A N 1
ATOM 802 C CA . THR A 1 100 ? 10.266 30.549 -10.157 1.00 65.25 100 THR A CA 1
ATOM 803 C C . THR A 1 100 ? 11.091 29.820 -11.221 1.00 65.25 100 THR A C 1
ATOM 805 O O . THR A 1 100 ? 12.176 30.284 -11.568 1.00 65.25 100 THR A O 1
ATOM 808 N N . CYS A 1 101 ? 10.595 28.717 -11.793 1.00 56.12 101 CYS A N 1
ATOM 809 C CA . CYS A 1 101 ? 11.236 28.084 -12.942 1.00 56.12 101 CYS A CA 1
ATOM 810 C C . CYS A 1 101 ? 11.017 28.918 -14.220 1.00 56.12 101 CYS A C 1
ATOM 812 O O . CYS A 1 101 ? 9.868 29.161 -14.600 1.00 56.12 101 CYS A O 1
ATOM 814 N N . PRO A 1 102 ? 12.081 29.298 -14.953 1.00 65.44 102 PRO A N 1
ATOM 815 C CA . PRO A 1 102 ? 11.913 29.871 -16.280 1.00 65.44 102 PRO A CA 1
ATOM 816 C C . PRO A 1 102 ? 11.204 28.838 -17.164 1.00 65.44 102 PRO A C 1
ATOM 818 O O . PRO A 1 102 ? 11.621 27.680 -17.225 1.00 65.44 102 PRO A O 1
ATOM 821 N N . LYS A 1 103 ? 10.113 29.237 -17.834 1.00 62.59 103 LYS A N 1
ATOM 822 C CA . LYS A 1 103 ? 9.433 28.397 -18.832 1.00 62.59 103 LYS A CA 1
ATOM 823 C C . LYS A 1 103 ? 10.455 27.988 -19.893 1.00 62.59 103 LYS A C 1
ATOM 825 O O . LYS A 1 103 ? 10.780 28.774 -20.779 1.00 62.59 103 LYS A O 1
ATOM 830 N N . ILE A 1 104 ? 10.964 26.761 -19.810 1.00 63.56 104 ILE A N 1
ATOM 831 C CA . ILE A 1 104 ? 11.825 26.203 -20.849 1.00 63.56 104 ILE A CA 1
ATOM 832 C C . ILE A 1 104 ? 10.952 26.070 -22.096 1.00 63.56 104 ILE A C 1
ATOM 834 O O . ILE A 1 104 ? 9.943 25.364 -22.095 1.00 63.56 104 ILE A O 1
ATOM 838 N N . ASN A 1 105 ? 11.309 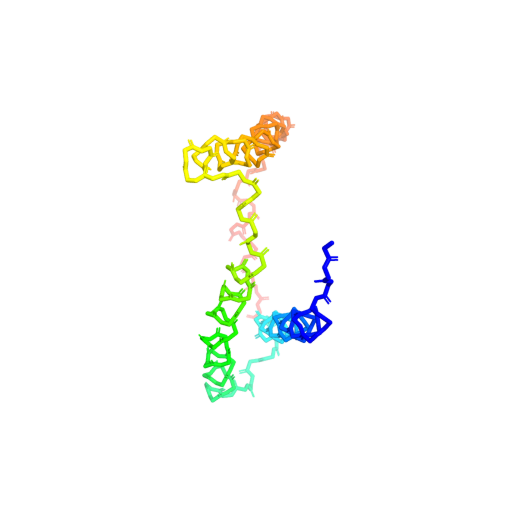26.819 -23.138 1.00 52.94 105 ASN A N 1
ATOM 839 C CA . ASN A 1 105 ? 10.570 26.883 -24.388 1.00 52.94 105 ASN A CA 1
ATOM 840 C C . ASN A 1 105 ? 10.489 25.478 -25.008 1.00 52.94 105 ASN A C 1
ATOM 842 O O . ASN A 1 105 ? 11.496 24.898 -25.419 1.00 52.94 105 ASN A O 1
ATOM 846 N N . THR A 1 106 ? 9.277 24.928 -25.074 1.00 58.19 106 THR A N 1
ATOM 847 C CA . THR A 1 106 ? 8.976 23.552 -25.505 1.00 58.19 106 THR A CA 1
ATOM 848 C C . THR A 1 106 ? 9.379 23.278 -26.962 1.00 58.19 106 THR A C 1
ATOM 850 O O . THR A 1 106 ? 9.404 22.128 -27.399 1.00 58.19 106 THR A O 1
ATOM 853 N N . LYS A 1 107 ? 9.773 24.318 -27.711 1.00 49.75 107 LYS A N 1
ATOM 854 C CA . LYS A 1 107 ? 10.269 24.231 -29.090 1.00 49.75 107 LYS A CA 1
ATOM 855 C C . LYS A 1 107 ? 11.587 23.447 -29.237 1.00 49.75 107 LYS A C 1
ATOM 857 O O . LYS A 1 107 ? 11.830 22.909 -30.309 1.00 49.75 107 LYS A O 1
ATOM 862 N N . TYR A 1 108 ? 12.401 23.319 -28.182 1.00 50.38 108 TYR A N 1
ATOM 863 C CA . TYR A 1 108 ? 13.708 22.629 -28.235 1.00 50.38 108 TYR A CA 1
ATOM 864 C C . TYR A 1 108 ? 13.664 21.123 -27.927 1.00 50.38 108 TYR A C 1
ATOM 866 O O . TYR A 1 108 ? 14.664 20.430 -28.104 1.00 50.38 108 TYR A O 1
ATOM 874 N N . ILE A 1 109 ? 12.529 20.599 -27.455 1.00 53.62 109 ILE A N 1
ATOM 875 C CA . ILE A 1 109 ? 12.400 19.181 -27.072 1.00 53.62 109 ILE A CA 1
ATOM 876 C C . ILE A 1 109 ? 11.849 18.349 -28.245 1.00 53.62 109 ILE A C 1
ATOM 878 O O . ILE A 1 109 ? 12.178 17.173 -28.375 1.00 53.62 109 ILE A O 1
ATOM 882 N N . SER A 1 110 ? 11.094 18.964 -29.167 1.00 51.81 110 SER A N 1
ATOM 883 C CA . SER A 1 110 ? 10.541 18.266 -30.339 1.00 51.81 110 SER A CA 1
ATOM 884 C C . SER A 1 110 ? 11.570 17.959 -31.436 1.00 51.81 110 SER A C 1
ATOM 886 O O . SER A 1 110 ? 11.327 17.067 -32.245 1.00 51.81 110 SER A O 1
ATOM 888 N N . THR A 1 111 ? 12.707 18.659 -31.486 1.00 51.22 111 THR A N 1
ATOM 889 C CA . THR A 1 111 ? 13.778 18.419 -32.475 1.00 51.22 111 THR A CA 1
ATOM 890 C C . THR A 1 111 ? 14.769 17.340 -32.048 1.00 51.22 111 THR A C 1
ATOM 892 O O . THR A 1 111 ? 15.588 16.916 -32.855 1.00 51.22 111 THR A O 1
ATOM 895 N N . ARG A 1 112 ? 14.680 16.840 -30.807 1.00 47.84 112 ARG A N 1
ATOM 896 C CA . ARG A 1 112 ? 15.498 15.722 -30.312 1.00 47.84 112 ARG A CA 1
ATOM 897 C C . ARG A 1 112 ? 14.729 14.394 -30.307 1.00 47.84 112 ARG A C 1
ATOM 899 O O . ARG A 1 112 ? 15.004 13.523 -29.485 1.00 47.84 112 ARG A O 1
ATOM 906 N N . LYS A 1 113 ? 13.779 14.210 -31.235 1.00 46.25 113 LYS A N 1
ATOM 907 C CA . LYS A 1 113 ? 13.388 12.861 -31.664 1.00 46.25 113 LYS A CA 1
ATOM 908 C C . LYS A 1 113 ? 14.540 12.283 -32.489 1.00 46.25 113 LYS A C 1
ATOM 910 O O . LYS A 1 113 ? 14.602 12.473 -33.691 1.00 46.25 113 LYS A O 1
ATOM 915 N N . VAL A 1 114 ? 15.466 11.649 -31.775 1.00 53.12 114 VAL A N 1
ATOM 916 C CA . VAL A 1 114 ? 16.048 10.351 -32.123 1.00 53.12 114 VAL A CA 1
ATOM 917 C C . VAL A 1 114 ? 16.336 10.154 -33.622 1.00 53.12 114 VAL A C 1
ATOM 919 O O . VAL A 1 114 ? 15.524 9.588 -34.345 1.00 53.12 114 VAL A O 1
ATOM 922 N N . HIS A 1 115 ? 17.521 10.579 -34.062 1.00 38.12 115 HIS A N 1
ATOM 923 C CA . HIS A 1 115 ? 18.218 9.884 -35.142 1.00 38.12 115 HIS A CA 1
ATOM 924 C C . HIS A 1 115 ? 18.874 8.641 -34.522 1.00 38.12 115 HIS A C 1
ATOM 926 O O . HIS A 1 115 ? 19.928 8.751 -33.894 1.00 38.12 115 HIS A O 1
ATOM 932 N N . PHE A 1 116 ? 18.202 7.498 -34.646 1.00 41.84 116 PHE A N 1
ATOM 933 C CA . PHE A 1 116 ? 18.822 6.176 -34.725 1.00 41.84 116 PHE A CA 1
ATOM 934 C C . PHE A 1 116 ? 18.390 5.574 -36.057 1.00 41.84 116 PHE A C 1
ATOM 936 O O . PHE A 1 116 ? 17.193 5.739 -36.390 1.00 41.84 116 PHE A O 1
#

Secondary structure (DSSP, 8-state):
----HHHHHHHHHHHHHHHHHHHHHHHHTSTT-----HHHHHHHHHHHHHHHHHHHHHHHHT---SS-GGGHHHHHHHHHHHHHHHHHHHHHHHHHHHHHS----GGGTGGGS---

Organism: NCBI:txid2584183

Radius of gyration: 22.54 Å; Cα contacts (8 Å, |Δi|>4): 15; chains: 1; bounding box: 39×46×60 Å

Sequence (116 aa):
MKRITWVDFGKGITILFVVLGHVLTGMFNTPGYSNYNGITKTSIAIIFTFIMPVFFALSGYLYHPNNGIKNYGRNILKKAINLLFPYMIFSENYKNKLATCPKINTKYISTRKVHF

pLDDT: mean 72.06, std 12.11, range [38.12, 88.19]

Mean predicted aligned error: 14.2 Å